Protein AF-A0A2S5KHC2-F1 (afdb_monomer)

Sequence (82 aa):
MIKLNFGSRTYPLSQEEAVYVAESLLSAVAGKKSTLPAFNSGRHGHISVLTEKPKPAKANRGEQSENFRSNPPQSDHVLTDC

Radius of gyration: 23.06 Å; Cα contacts (8 Å, |Δi|>4): 59; chains: 1; bounding box: 40×77×30 Å

Solvent-accessible surface area (backbone atoms only — not comparable to full-atom values): 5784 Å² total; per-residue (Å²): 134,50,73,50,75,60,90,95,44,73,44,78,31,56,71,67,56,46,50,52,51,53,55,38,49,53,32,37,74,69,72,41,78,54,83,69,72,71,44,77,37,97,84,77,41,79,47,75,75,84,69,80,70,84,73,76,92,75,82,95,77,93,75,82,84,79,85,73,71,98,68,79,84,79,83,78,83,76,87,74,93,128

Secondary structure (DSSP, 8-state):
-EEEEETTEEEEE-HHHHHHHHHHHHHHHTT----SPPEEETTTEEE---------S-------------------------

Foldseek 3Di:
DDWDDDPPDIDRDDPVRVVLVVLQVVCLVVVHARPDDWDADPVPGTHDDDRDDPDPPDDDDDDDPPPPDPDDPPDDPDDDDD

Mean predicted aligned error: 15.27 Å

pLDDT: mean 76.23, std 16.86, range [42.38, 94.75]

Structure (mmCIF, N/CA/C/O backbone):
data_AF-A0A2S5KHC2-F1
#
_entry.id   AF-A0A2S5KHC2-F1
#
loop_
_atom_site.group_PDB
_atom_site.id
_atom_site.type_symbol
_atom_site.label_atom_id
_atom_site.label_alt_id
_atom_site.label_comp_id
_atom_site.label_asym_id
_atom_site.label_entity_id
_atom_site.label_seq_id
_atom_site.pdbx_PDB_ins_code
_atom_site.Cartn_x
_atom_site.Cartn_y
_atom_site.Cartn_z
_atom_site.occupancy
_atom_site.B_iso_or_equiv
_atom_site.auth_seq_id
_atom_site.auth_comp_id
_atom_site.auth_asym_id
_atom_site.auth_atom_id
_atom_site.pdbx_PDB_model_num
ATOM 1 N N . MET A 1 1 ? -11.682 12.336 -7.010 1.00 76.12 1 MET A N 1
ATOM 2 C CA . MET A 1 1 ? -11.190 10.956 -7.223 1.00 76.12 1 MET A CA 1
ATOM 3 C C . MET A 1 1 ? -9.672 10.979 -7.179 1.00 76.12 1 MET A C 1
ATOM 5 O O . MET A 1 1 ? -9.077 11.701 -7.972 1.00 76.12 1 MET A O 1
ATOM 9 N N . ILE A 1 2 ? -9.064 10.268 -6.231 1.00 93.56 2 ILE A N 1
ATOM 10 C CA . ILE A 1 2 ? -7.605 10.247 -6.029 1.00 93.56 2 ILE A CA 1
ATOM 11 C C . ILE A 1 2 ? -7.008 9.176 -6.955 1.00 93.56 2 ILE A C 1
ATOM 13 O O . ILE A 1 2 ? -7.710 8.246 -7.344 1.00 93.56 2 ILE A O 1
ATOM 17 N N . LYS A 1 3 ? -5.748 9.308 -7.376 1.00 94.75 3 LYS A N 1
ATOM 18 C CA . LYS A 1 3 ? -5.064 8.312 -8.218 1.00 94.75 3 LYS A CA 1
ATOM 19 C C . LYS A 1 3 ? -3.664 8.044 -7.676 1.00 94.75 3 LYS A C 1
ATOM 21 O O . LYS A 1 3 ? -2.897 8.983 -7.492 1.00 94.75 3 LYS A O 1
ATOM 26 N N . LEU A 1 4 ? -3.339 6.773 -7.455 1.00 91.94 4 LEU A N 1
ATOM 27 C CA . LEU A 1 4 ? -2.006 6.297 -7.095 1.00 91.94 4 LEU A CA 1
ATOM 28 C C . LEU A 1 4 ? -1.336 5.702 -8.337 1.00 91.94 4 LEU A C 1
ATOM 30 O O . LEU A 1 4 ? -1.889 4.801 -8.964 1.00 91.94 4 LEU A O 1
ATOM 34 N N . ASN A 1 5 ? -0.159 6.206 -8.703 1.00 94.69 5 ASN A N 1
ATOM 35 C CA . ASN A 1 5 ? 0.551 5.786 -9.911 1.00 94.69 5 ASN A CA 1
ATOM 36 C C . ASN A 1 5 ? 1.820 5.005 -9.556 1.00 94.69 5 ASN A C 1
ATOM 38 O O . ASN A 1 5 ? 2.647 5.488 -8.787 1.00 94.69 5 ASN A O 1
ATOM 42 N N . PHE A 1 6 ? 1.996 3.835 -10.171 1.00 92.12 6 PHE A N 1
ATOM 43 C CA . PHE A 1 6 ? 3.212 3.026 -10.104 1.00 92.12 6 PHE A CA 1
ATOM 44 C C . PHE A 1 6 ? 3.674 2.675 -11.519 1.00 92.12 6 PHE A C 1
ATOM 46 O O . PHE A 1 6 ? 3.108 1.797 -12.176 1.00 92.12 6 PHE A O 1
ATOM 53 N N . GLY A 1 7 ? 4.706 3.373 -12.001 1.00 94.50 7 GLY A N 1
ATOM 54 C CA . GLY A 1 7 ? 5.170 3.244 -13.383 1.00 94.50 7 GLY A CA 1
ATOM 55 C C . GLY A 1 7 ? 4.053 3.585 -14.372 1.00 94.50 7 GLY A C 1
ATOM 56 O O . GLY A 1 7 ? 3.462 4.658 -14.294 1.00 94.50 7 GLY A O 1
ATOM 57 N N . SER A 1 8 ? 3.735 2.655 -15.275 1.00 94.62 8 SER A N 1
ATOM 58 C CA . SER A 1 8 ? 2.635 2.790 -16.241 1.00 94.62 8 SER A CA 1
ATOM 59 C C . SER A 1 8 ? 1.254 2.421 -15.685 1.00 94.62 8 SER A C 1
ATOM 61 O O . SER A 1 8 ? 0.262 2.510 -16.407 1.00 94.62 8 SER A O 1
ATOM 63 N N . ARG A 1 9 ? 1.162 1.984 -14.421 1.00 94.00 9 ARG A N 1
ATOM 64 C CA . ARG A 1 9 ? -0.102 1.573 -13.801 1.00 94.00 9 ARG A CA 1
ATOM 65 C C . ARG A 1 9 ? -0.680 2.695 -12.953 1.00 94.00 9 ARG A C 1
ATOM 67 O O . ARG A 1 9 ? 0.004 3.257 -12.102 1.00 94.00 9 ARG A O 1
ATOM 74 N N . THR A 1 10 ? -1.969 2.948 -13.137 1.00 94.56 10 THR A N 1
ATOM 75 C CA . THR A 1 10 ? -2.741 3.911 -12.353 1.00 94.56 10 THR A CA 1
ATOM 76 C C . THR A 1 10 ? -3.848 3.186 -11.605 1.00 94.56 10 THR A C 1
ATOM 78 O O . THR A 1 10 ? -4.686 2.526 -12.215 1.00 94.56 10 THR A O 1
ATOM 81 N N . TYR A 1 11 ? -3.877 3.357 -10.289 1.00 92.00 11 TYR A N 1
ATOM 8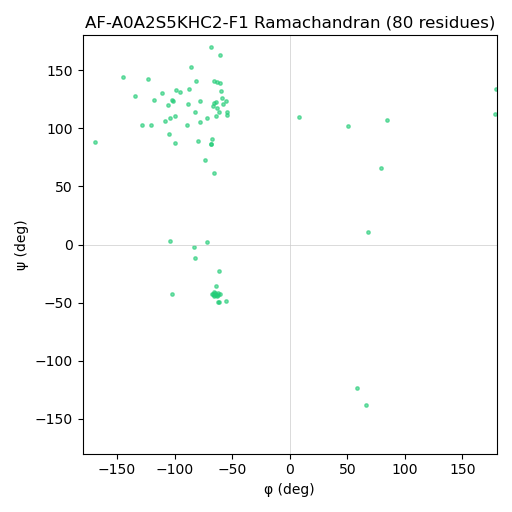2 C CA . TYR A 1 11 ? -4.900 2.832 -9.395 1.00 92.00 11 TYR A CA 1
ATOM 83 C C . TYR A 1 11 ? -5.759 4.010 -8.924 1.00 92.00 11 TYR A C 1
ATOM 85 O O . TYR A 1 11 ? -5.290 4.834 -8.135 1.00 92.00 11 TYR A O 1
ATOM 93 N N . PRO A 1 12 ? -6.998 4.168 -9.421 1.00 94.62 12 PRO A N 1
ATOM 94 C CA . PRO A 1 12 ? -7.900 5.167 -8.862 1.00 94.62 12 PRO A CA 1
ATOM 95 C C . PRO A 1 12 ? -8.171 4.781 -7.411 1.00 94.62 12 PRO A C 1
ATOM 97 O O . PRO A 1 12 ? -8.380 3.612 -7.159 1.00 94.62 12 PRO A O 1
ATOM 100 N N . LEU A 1 13 ? -8.228 5.697 -6.456 1.00 93.81 13 LEU A N 1
ATOM 101 C CA . LEU A 1 13 ? -8.544 5.430 -5.051 1.00 93.81 13 LEU A CA 1
ATOM 102 C C . LEU A 1 13 ? -9.749 6.284 -4.628 1.00 93.81 13 LEU A C 1
ATOM 104 O O . LEU A 1 13 ? -9.903 7.438 -5.053 1.00 93.81 13 LEU A O 1
ATOM 108 N N . SER A 1 14 ? -10.608 5.696 -3.802 1.00 93.75 14 SER A N 1
ATOM 109 C CA . SER A 1 14 ? -11.560 6.416 -2.958 1.00 93.75 14 SER A CA 1
ATOM 110 C C . SER A 1 14 ? -10.804 7.176 -1.870 1.00 93.75 14 SER A C 1
ATOM 112 O O . SER A 1 14 ? -9.589 7.021 -1.707 1.00 93.75 14 SER A O 1
ATOM 114 N N . GLN A 1 15 ? -11.510 8.041 -1.154 1.00 93.69 15 GLN A N 1
ATOM 115 C CA . GLN A 1 15 ? -10.892 8.836 -0.104 1.00 93.69 15 GLN A CA 1
ATOM 116 C C . GLN A 1 15 ? -10.397 7.942 1.037 1.00 93.69 15 GLN A C 1
ATOM 118 O O . GLN A 1 15 ? -9.273 8.109 1.499 1.00 93.69 15 GLN A O 1
ATOM 123 N N . GLU A 1 16 ? -11.189 6.946 1.419 1.00 92.31 16 GLU A N 1
ATOM 124 C CA . GLU A 1 16 ? -10.905 6.010 2.505 1.00 92.31 16 GLU A CA 1
ATOM 125 C C . GLU A 1 16 ? -9.690 5.138 2.173 1.00 92.31 16 GLU A C 1
ATOM 127 O O . GLU A 1 16 ? -8.780 4.991 2.986 1.00 92.31 16 GLU A O 1
ATOM 132 N N . GLU A 1 17 ? -9.623 4.627 0.940 1.00 92.81 17 GLU A N 1
ATOM 133 C CA . GLU A 1 17 ? -8.470 3.859 0.459 1.00 92.81 17 GLU A CA 1
ATOM 134 C C . GLU A 1 17 ? -7.194 4.700 0.443 1.00 92.81 17 GLU A C 1
ATOM 136 O O . GLU A 1 17 ? -6.125 4.218 0.816 1.00 92.81 17 GLU A O 1
ATOM 141 N N . ALA A 1 18 ? -7.290 5.957 0.004 1.00 93.75 18 ALA A N 1
ATOM 142 C CA . ALA A 1 18 ? -6.142 6.850 -0.055 1.00 93.75 18 ALA A CA 1
ATOM 143 C C . ALA A 1 18 ? -5.615 7.189 1.346 1.00 93.75 18 ALA A C 1
ATOM 145 O O . ALA A 1 18 ? -4.402 7.161 1.553 1.00 93.75 18 ALA A O 1
ATOM 146 N N . VAL A 1 19 ? -6.511 7.456 2.302 1.00 93.94 19 VAL A N 1
ATOM 147 C CA . VAL A 1 19 ? -6.152 7.691 3.710 1.00 93.94 19 VAL A CA 1
ATOM 148 C C . VAL A 1 19 ? -5.482 6.452 4.294 1.00 93.94 19 VAL A C 1
ATOM 150 O O . VAL A 1 19 ? -4.374 6.554 4.817 1.00 93.94 19 VAL A O 1
ATOM 153 N N . TYR A 1 20 ? -6.088 5.275 4.115 1.00 93.06 20 TYR A N 1
ATOM 154 C CA . TYR A 1 20 ? -5.527 4.017 4.603 1.00 93.06 20 TYR A CA 1
ATOM 155 C C . TYR A 1 20 ? -4.107 3.772 4.083 1.00 93.06 20 TYR A C 1
ATOM 157 O O . TYR A 1 20 ? -3.201 3.457 4.857 1.00 93.06 20 TYR A O 1
ATOM 165 N N . VAL A 1 21 ? -3.899 3.923 2.772 1.00 92.12 21 VAL A N 1
ATOM 166 C CA . VAL A 1 21 ? -2.589 3.718 2.143 1.00 92.12 21 VAL A CA 1
ATOM 167 C C . VAL A 1 21 ? -1.578 4.743 2.659 1.00 92.12 21 VAL A C 1
ATOM 169 O O . VAL A 1 21 ? -0.459 4.361 2.993 1.00 92.12 21 VAL A O 1
ATOM 172 N N . ALA A 1 22 ? -1.958 6.018 2.773 1.00 92.31 22 ALA A N 1
ATOM 173 C CA . ALA A 1 22 ? -1.070 7.073 3.256 1.00 92.31 22 ALA A CA 1
ATOM 174 C C . ALA A 1 22 ? -0.614 6.836 4.704 1.00 92.31 22 ALA A C 1
ATOM 176 O O . ALA A 1 22 ? 0.586 6.856 4.980 1.00 92.31 22 ALA A O 1
ATOM 177 N N . GLU A 1 23 ? -1.544 6.560 5.619 1.00 91.38 23 GLU A N 1
ATOM 178 C CA . GLU A 1 23 ? -1.237 6.316 7.034 1.00 91.38 23 GLU A CA 1
ATOM 179 C C . GLU A 1 23 ? -0.428 5.033 7.238 1.00 91.38 23 GLU A C 1
ATOM 181 O O . GLU A 1 23 ? 0.532 5.004 8.019 1.00 91.38 23 GLU A O 1
ATOM 186 N N . SER A 1 24 ? -0.785 3.977 6.503 1.00 89.94 24 SER A N 1
ATOM 187 C CA . SER A 1 24 ? -0.094 2.690 6.569 1.00 89.94 24 SER A CA 1
ATOM 188 C C . SER A 1 24 ? 1.343 2.806 6.058 1.00 89.94 24 SER A C 1
ATOM 190 O O . SER A 1 24 ? 2.267 2.300 6.698 1.00 89.94 24 SER A O 1
ATOM 192 N N . LEU A 1 25 ? 1.561 3.517 4.945 1.00 90.50 25 LEU A N 1
ATOM 193 C CA . LEU A 1 25 ? 2.900 3.775 4.4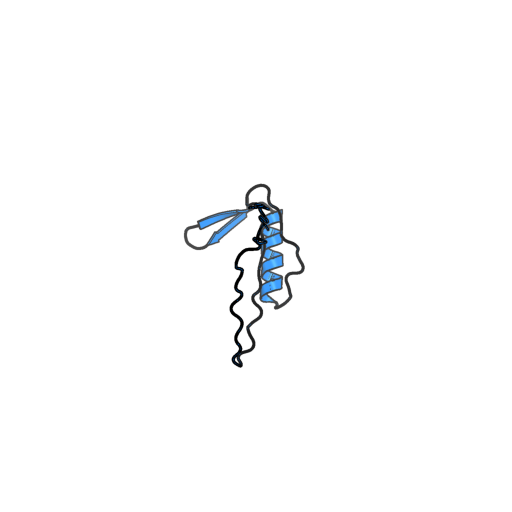08 1.00 90.50 25 LEU A CA 1
ATOM 194 C C . LEU A 1 25 ? 3.716 4.690 5.322 1.00 90.50 25 LEU A C 1
ATOM 196 O O . LEU A 1 25 ? 4.885 4.404 5.572 1.00 90.50 25 LEU A O 1
ATOM 200 N N . LEU A 1 26 ? 3.117 5.752 5.867 1.00 90.81 26 LEU A N 1
ATOM 201 C CA . LEU A 1 26 ? 3.801 6.647 6.804 1.00 90.81 26 LEU A CA 1
ATOM 202 C C . LEU A 1 26 ? 4.263 5.890 8.057 1.00 90.81 26 LEU A C 1
ATOM 204 O O . LEU A 1 26 ? 5.400 6.052 8.504 1.00 90.81 26 LEU A O 1
ATOM 208 N N . SER A 1 27 ? 3.408 5.013 8.587 1.00 86.88 27 SER A N 1
ATOM 209 C CA . SER A 1 27 ? 3.743 4.139 9.716 1.00 86.88 27 SER A CA 1
ATOM 210 C C . SER A 1 27 ? 4.888 3.184 9.378 1.00 86.88 27 SER A C 1
ATOM 212 O O . SER A 1 27 ? 5.815 3.034 10.178 1.00 86.88 27 SER A O 1
ATOM 214 N N . ALA A 1 28 ? 4.860 2.591 8.180 1.00 85.19 28 ALA A N 1
ATOM 215 C CA . ALA A 1 28 ? 5.912 1.700 7.699 1.00 85.19 28 ALA A CA 1
ATOM 216 C C . ALA A 1 28 ? 7.265 2.417 7.558 1.00 85.19 28 ALA A C 1
ATOM 218 O O . ALA A 1 28 ? 8.279 1.891 8.014 1.00 85.19 28 ALA A O 1
ATOM 219 N N . VAL A 1 29 ? 7.280 3.633 6.999 1.00 85.88 29 VAL A N 1
ATOM 220 C CA . 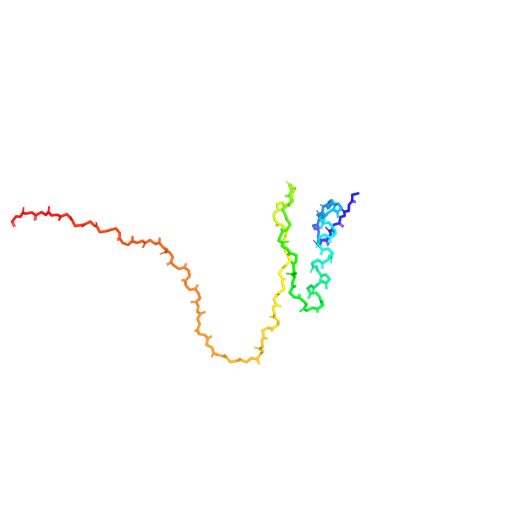VAL A 1 29 ? 8.491 4.466 6.867 1.00 85.88 29 VAL A CA 1
ATOM 221 C C . VAL A 1 29 ? 9.048 4.863 8.234 1.00 85.88 29 VAL A C 1
ATOM 223 O O . VAL A 1 29 ? 10.261 4.878 8.424 1.00 85.88 29 VAL A O 1
ATOM 226 N N . ALA A 1 30 ? 8.183 5.115 9.218 1.00 85.69 30 ALA A N 1
ATOM 227 C CA . ALA A 1 30 ? 8.593 5.406 10.590 1.00 85.69 30 ALA A CA 1
ATOM 228 C C . ALA A 1 30 ? 9.149 4.180 11.350 1.00 85.69 30 ALA A C 1
ATOM 230 O O . ALA A 1 30 ? 9.435 4.284 12.544 1.00 85.69 30 ALA A O 1
ATOM 231 N N . GLY A 1 31 ? 9.254 3.007 10.710 1.00 77.88 31 GLY A N 1
ATOM 232 C CA . GLY A 1 31 ? 9.701 1.762 11.343 1.00 77.88 31 GLY A CA 1
ATOM 233 C C . GLY A 1 31 ? 8.716 1.214 12.379 1.00 77.88 31 GLY A C 1
ATOM 234 O O . GLY A 1 31 ? 9.041 0.287 13.125 1.00 77.88 31 GLY A O 1
ATOM 235 N N . LYS A 1 32 ? 7.504 1.773 12.440 1.00 75.81 32 LYS A N 1
ATOM 236 C CA . LYS A 1 32 ? 6.434 1.279 13.301 1.00 75.81 32 LYS A CA 1
ATOM 237 C C . LYS A 1 32 ? 5.772 0.106 12.590 1.00 75.81 32 LYS A C 1
ATOM 239 O O . LYS A 1 32 ? 5.583 0.116 11.374 1.00 75.81 32 LYS A O 1
ATOM 244 N N . LYS A 1 33 ? 5.410 -0.931 13.348 1.00 69.31 33 LYS A N 1
ATOM 245 C CA . LYS A 1 33 ? 4.560 -1.994 12.805 1.00 69.31 33 LYS A CA 1
ATOM 246 C C . LYS A 1 33 ? 3.264 -1.323 12.355 1.00 69.31 33 LYS A C 1
ATOM 248 O O . LYS A 1 33 ? 2.681 -0.603 13.162 1.00 69.31 33 LYS A O 1
ATOM 253 N N . SER A 1 34 ? 2.852 -1.524 11.100 1.00 65.00 34 SER A N 1
ATOM 254 C CA . SER A 1 34 ? 1.551 -1.029 10.648 1.00 65.00 34 SER A CA 1
ATOM 255 C C . SER A 1 34 ? 0.492 -1.579 11.603 1.00 65.00 34 SER A C 1
ATOM 257 O O . SER A 1 34 ? 0.311 -2.793 11.707 1.00 65.00 34 SER A O 1
ATOM 259 N N . THR A 1 35 ? -0.108 -0.694 12.397 1.00 65.88 35 THR A N 1
ATOM 260 C CA . THR A 1 35 ? -1.153 -1.041 13.369 1.00 65.88 35 THR A CA 1
ATOM 261 C C . THR A 1 35 ? -2.513 -1.136 12.704 1.00 65.88 35 THR A C 1
ATOM 263 O O . THR A 1 35 ? -3.464 -1.608 13.320 1.00 65.88 35 THR A O 1
ATOM 266 N N . LEU A 1 36 ? -2.612 -0.672 11.458 1.00 77.00 36 LEU A N 1
ATOM 267 C CA . LEU A 1 36 ? -3.847 -0.683 10.713 1.00 77.00 36 LEU A CA 1
ATOM 268 C C . LEU A 1 36 ? -4.096 -2.104 10.183 1.00 77.00 36 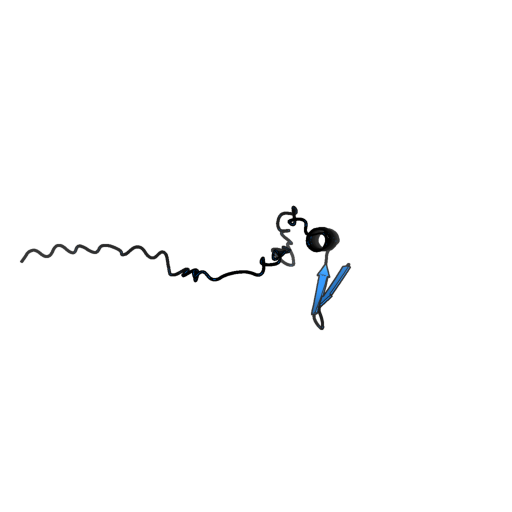LEU A C 1
ATOM 270 O O . LEU A 1 36 ? -3.235 -2.653 9.482 1.00 77.00 36 LEU A O 1
ATOM 274 N N . PRO A 1 37 ? -5.248 -2.721 10.511 1.00 83.44 37 PRO A N 1
ATOM 275 C CA . PRO A 1 37 ? -5.642 -3.987 9.909 1.00 83.44 37 PRO A CA 1
ATOM 276 C C . PRO A 1 37 ? -5.782 -3.797 8.403 1.00 83.44 37 PRO A C 1
ATOM 278 O O . PRO A 1 37 ? -5.863 -2.676 7.907 1.00 83.44 37 PRO A O 1
ATOM 281 N N . ALA A 1 38 ? -5.799 -4.883 7.650 1.00 87.38 38 ALA A N 1
ATOM 282 C CA . ALA A 1 38 ? -5.993 -4.761 6.220 1.00 87.38 38 ALA A CA 1
ATOM 2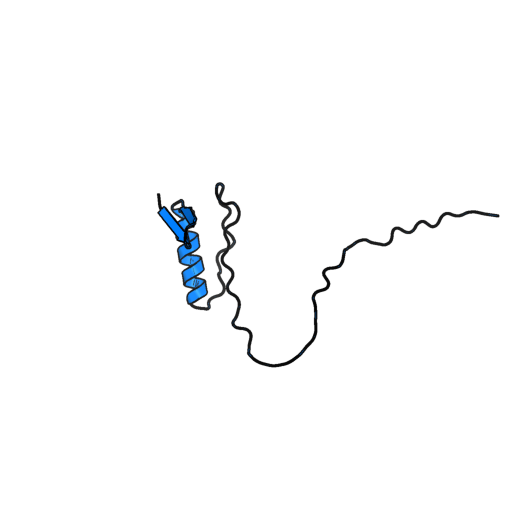83 C C . ALA A 1 38 ? -7.342 -4.115 5.875 1.00 87.38 38 ALA A C 1
ATOM 285 O O . ALA A 1 38 ? -8.371 -4.412 6.486 1.00 87.38 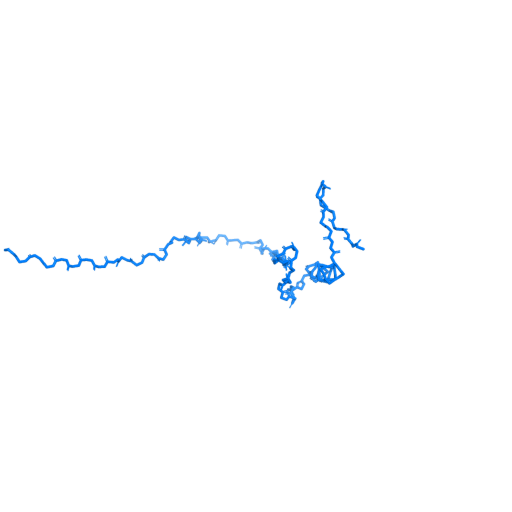38 ALA A O 1
ATOM 286 N N . PHE A 1 39 ? -7.321 -3.233 4.883 1.00 89.31 39 PHE A N 1
ATOM 287 C CA . PHE A 1 39 ? -8.501 -2.528 4.420 1.00 89.31 39 PHE A CA 1
ATOM 288 C C . PHE A 1 39 ? -9.199 -3.348 3.341 1.00 89.31 39 PHE A C 1
ATOM 290 O O . PHE A 1 39 ? -8.614 -3.644 2.299 1.00 89.31 39 PHE A O 1
ATOM 297 N N . ASN A 1 40 ? -10.457 -3.710 3.576 1.00 91.44 40 ASN A N 1
ATOM 298 C CA . ASN A 1 40 ? -11.259 -4.398 2.575 1.00 91.44 40 ASN A CA 1
ATOM 299 C C . ASN A 1 40 ? -11.994 -3.369 1.711 1.00 91.44 40 ASN A C 1
ATOM 301 O O . ASN A 1 40 ? -12.984 -2.770 2.127 1.00 91.44 40 ASN A O 1
ATOM 305 N N . SER A 1 41 ? -11.476 -3.150 0.511 1.00 88.00 41 SER A N 1
ATOM 306 C CA . SER A 1 41 ? -12.113 -2.340 -0.511 1.00 88.00 41 SER A CA 1
ATOM 307 C C . SER A 1 41 ? -13.068 -3.180 -1.348 1.00 88.00 41 SER A C 1
ATOM 309 O O . SER A 1 41 ? -12.683 -4.206 -1.904 1.00 88.00 41 SER A O 1
ATOM 311 N N . GLY A 1 42 ? -14.277 -2.668 -1.582 1.00 87.56 42 GLY A N 1
ATOM 312 C CA . GLY A 1 42 ? -15.185 -3.267 -2.563 1.00 87.56 42 GLY A CA 1
ATOM 313 C C . GLY A 1 42 ? -14.633 -3.270 -3.997 1.00 87.56 42 GLY A C 1
ATOM 314 O O . GLY A 1 42 ? -15.053 -4.087 -4.808 1.00 87.56 42 GLY A O 1
ATOM 315 N N . ARG A 1 43 ? -13.683 -2.381 -4.323 1.00 88.31 43 ARG A N 1
ATOM 316 C CA . ARG A 1 43 ? -13.146 -2.210 -5.683 1.00 88.31 43 ARG A CA 1
ATOM 317 C C . ARG A 1 43 ? -11.785 -2.857 -5.899 1.00 88.31 43 ARG A C 1
ATOM 319 O O . ARG A 1 43 ? -11.561 -3.437 -6.955 1.00 88.31 43 ARG A O 1
ATOM 326 N N . HIS A 1 44 ? -10.871 -2.729 -4.942 1.00 88.94 44 HIS A N 1
ATOM 327 C CA . HIS A 1 44 ? -9.522 -3.302 -5.051 1.00 88.94 44 HIS A CA 1
ATOM 328 C C . HIS A 1 44 ? -9.336 -4.561 -4.208 1.00 88.94 44 HIS A C 1
ATOM 330 O O . HIS A 1 44 ? -8.233 -5.101 -4.160 1.00 88.94 44 HIS A O 1
ATOM 336 N N . GLY A 1 45 ? -10.392 -5.026 -3.538 1.00 90.12 45 GLY A N 1
ATOM 337 C CA . GLY A 1 45 ? -10.303 -6.130 -2.597 1.00 90.12 45 GLY A CA 1
ATOM 338 C C . GLY A 1 45 ? -9.458 -5.752 -1.384 1.00 90.12 45 GLY A C 1
ATOM 339 O O . GLY A 1 45 ? -9.560 -4.656 -0.838 1.00 90.12 45 GLY A O 1
ATOM 340 N N . HIS A 1 46 ? -8.610 -6.673 -0.950 1.00 91.31 46 HIS A N 1
ATOM 341 C CA . HIS A 1 46 ? -7.834 -6.522 0.271 1.00 91.31 46 HIS A CA 1
ATOM 342 C C . HIS A 1 46 ? -6.567 -5.682 0.046 1.00 91.31 46 HIS A C 1
ATOM 344 O O . HIS A 1 46 ? -5.641 -6.103 -0.647 1.00 91.31 46 HIS A O 1
ATOM 350 N N . ILE A 1 47 ? -6.507 -4.506 0.668 1.00 90.69 47 ILE A N 1
ATOM 351 C CA . ILE A 1 47 ? -5.355 -3.603 0.646 1.00 90.69 47 ILE A CA 1
ATOM 352 C C . ILE A 1 47 ? -4.609 -3.746 1.975 1.00 90.69 47 ILE A C 1
ATOM 354 O O . ILE A 1 47 ? -5.180 -3.558 3.046 1.00 90.69 47 ILE A O 1
ATOM 358 N N . SER A 1 48 ? -3.317 -4.060 1.918 1.00 89.19 48 SER A N 1
ATOM 359 C CA . SER A 1 48 ? -2.462 -4.182 3.102 1.00 89.19 48 SER A CA 1
ATOM 360 C C . SER A 1 48 ? -1.049 -3.697 2.804 1.00 89.19 48 SER A C 1
ATOM 362 O O . SER A 1 48 ? -0.529 -3.945 1.717 1.00 89.19 48 SER A O 1
ATOM 364 N N . VAL A 1 49 ? -0.409 -3.061 3.785 1.00 85.69 49 VAL A N 1
ATOM 365 C CA . VAL A 1 49 ? 0.998 -2.647 3.707 1.00 85.69 49 VAL A CA 1
ATOM 366 C C . VAL A 1 49 ? 1.836 -3.572 4.584 1.00 85.69 49 VAL A C 1
ATOM 368 O O . VAL A 1 49 ? 1.615 -3.650 5.793 1.00 85.69 49 VAL A O 1
ATOM 371 N N . LEU A 1 50 ? 2.798 -4.271 3.977 1.00 80.94 50 LEU A N 1
ATOM 372 C CA . LEU A 1 50 ? 3.800 -5.049 4.703 1.00 80.94 50 LEU A CA 1
ATOM 373 C C . LEU A 1 50 ? 5.071 -4.221 4.889 1.00 80.94 50 LEU A C 1
ATOM 375 O O . LEU A 1 50 ? 5.625 -3.691 3.929 1.00 80.94 50 LEU A O 1
ATOM 379 N N . THR A 1 51 ? 5.565 -4.191 6.122 1.00 76.88 51 THR A N 1
ATOM 380 C CA . THR A 1 51 ? 6.906 -3.702 6.439 1.00 76.88 51 THR A CA 1
ATOM 381 C C . THR A 1 51 ? 7.787 -4.915 6.699 1.00 76.88 51 THR A C 1
ATOM 383 O O . THR A 1 51 ? 7.633 -5.582 7.727 1.00 76.88 51 THR A O 1
ATOM 386 N N . GLU A 1 52 ? 8.709 -5.227 5.790 1.00 70.19 52 GLU A N 1
ATOM 387 C CA . GLU A 1 52 ? 9.776 -6.170 6.117 1.00 70.19 52 GLU A CA 1
ATOM 388 C C . GLU A 1 52 ? 10.649 -5.529 7.197 1.00 70.19 52 GLU A C 1
ATOM 390 O O . GLU A 1 52 ? 11.185 -4.433 7.020 1.00 70.19 52 GLU A O 1
ATOM 395 N N . LYS A 1 53 ? 10.775 -6.187 8.355 1.00 66.56 53 LYS A N 1
ATOM 396 C CA . LYS A 1 53 ? 11.792 -5.777 9.324 1.00 66.56 53 LYS A CA 1
ATOM 397 C C . LYS A 1 53 ? 13.146 -5.904 8.621 1.00 66.56 53 LYS A C 1
ATOM 399 O O . LYS A 1 53 ? 13.383 -6.967 8.042 1.00 66.56 53 LYS A O 1
ATOM 404 N N . PRO A 1 54 ? 14.039 -4.899 8.683 1.00 57.22 54 PRO A N 1
ATOM 405 C CA . PRO A 1 54 ? 15.396 -5.080 8.196 1.00 57.22 54 PRO A CA 1
ATOM 406 C C . PRO A 1 54 ? 15.974 -6.304 8.906 1.00 57.22 54 PRO A C 1
ATOM 408 O O . PRO A 1 54 ? 16.078 -6.338 10.135 1.00 57.22 54 PRO A O 1
ATOM 411 N N . LYS A 1 55 ? 16.236 -7.358 8.128 1.00 56.75 55 LYS A N 1
ATOM 412 C CA . LYS A 1 55 ? 16.789 -8.615 8.625 1.00 56.75 55 LYS A CA 1
ATOM 413 C C . LYS A 1 55 ? 18.088 -8.246 9.348 1.00 56.75 55 LYS A C 1
ATOM 415 O O . LYS A 1 55 ? 18.927 -7.592 8.724 1.00 56.75 55 LYS A O 1
ATOM 420 N N . PRO A 1 56 ? 18.281 -8.592 10.634 1.00 48.03 56 PRO A N 1
ATOM 421 C CA . PRO A 1 56 ? 19.574 -8.370 11.254 1.00 48.03 56 PRO A CA 1
ATOM 422 C C . PRO A 1 56 ? 20.596 -9.139 10.419 1.00 48.03 56 PRO A C 1
ATOM 424 O O . PRO A 1 56 ? 20.465 -10.346 10.207 1.00 48.03 56 PRO A O 1
ATOM 427 N N . ALA A 1 57 ? 21.581 -8.430 9.876 1.00 59.62 57 ALA A N 1
ATOM 428 C CA . ALA A 1 57 ? 22.681 -9.059 9.176 1.00 59.62 57 ALA A CA 1
ATOM 429 C C . ALA A 1 57 ? 23.502 -9.840 10.209 1.00 59.62 57 ALA A C 1
ATOM 431 O O . ALA A 1 57 ? 24.378 -9.255 10.842 1.00 59.62 57 ALA A O 1
ATOM 432 N N . LYS A 1 58 ? 23.175 -11.127 10.419 1.00 51.25 58 LYS A N 1
ATOM 433 C CA . LYS A 1 58 ? 24.122 -12.211 10.740 1.00 51.25 58 LYS A CA 1
ATOM 434 C C . LYS A 1 58 ? 23.459 -13.586 10.939 1.00 51.25 58 LYS A C 1
ATOM 436 O O . LYS A 1 58 ? 22.541 -13.741 11.731 1.00 51.25 58 LYS A O 1
ATOM 441 N N . ALA A 1 59 ? 24.114 -14.558 10.294 1.00 42.38 59 ALA A N 1
ATOM 442 C CA . ALA A 1 59 ? 24.318 -15.961 10.671 1.00 42.38 59 ALA A CA 1
ATOM 443 C C . ALA A 1 59 ? 23.241 -17.021 10.337 1.00 42.38 59 ALA A C 1
ATOM 445 O O . ALA A 1 59 ? 22.216 -17.143 10.990 1.00 42.38 59 ALA A O 1
ATOM 446 N N . ASN A 1 60 ? 23.586 -17.847 9.339 1.00 49.81 60 ASN A N 1
ATOM 447 C CA . ASN A 1 60 ? 23.316 -19.286 9.192 1.00 49.81 60 ASN A CA 1
ATOM 448 C C . ASN A 1 60 ? 22.367 -19.973 10.202 1.00 49.81 60 ASN A C 1
ATOM 450 O O . ASN A 1 60 ? 22.767 -20.294 11.323 1.00 49.81 60 ASN A O 1
ATOM 454 N N . ARG A 1 61 ? 21.182 -20.343 9.705 1.00 45.75 61 ARG A N 1
ATOM 455 C CA . ARG A 1 61 ? 20.431 -21.607 9.902 1.00 45.75 61 ARG A CA 1
ATOM 456 C C . ARG A 1 61 ? 19.132 -21.415 9.108 1.00 45.75 61 ARG A C 1
ATOM 458 O O . ARG A 1 61 ? 18.438 -20.433 9.315 1.00 45.75 61 ARG A O 1
ATOM 465 N N . GLY A 1 62 ? 18.880 -22.135 8.021 1.00 48.97 62 GLY A N 1
ATOM 466 C CA . GLY A 1 62 ? 18.652 -23.572 8.046 1.00 48.97 62 GLY A CA 1
ATOM 467 C C . GLY A 1 62 ? 17.216 -23.822 8.496 1.00 48.97 62 GLY A C 1
ATOM 468 O O . GLY A 1 62 ? 17.043 -24.304 9.598 1.00 48.97 62 GLY A O 1
ATOM 469 N N . GLU A 1 63 ? 16.232 -23.409 7.692 1.00 43.97 63 GLU A N 1
ATOM 470 C CA . GLU A 1 63 ? 14.831 -23.850 7.772 1.00 43.97 63 GLU A CA 1
ATOM 471 C C . GLU A 1 63 ? 14.115 -23.350 6.508 1.00 43.97 63 GLU A C 1
ATOM 473 O O . GLU A 1 63 ? 13.618 -22.227 6.419 1.00 43.97 63 GLU A O 1
ATOM 478 N N . GLN A 1 64 ? 14.171 -24.178 5.462 1.00 43.59 64 GLN A N 1
ATOM 479 C CA . GLN A 1 64 ? 13.225 -24.094 4.359 1.00 43.59 64 GLN A CA 1
ATOM 480 C C . GLN A 1 64 ? 11.861 -24.479 4.926 1.00 43.59 64 GLN A C 1
ATOM 482 O O . GLN A 1 64 ? 11.683 -25.580 5.440 1.00 43.59 64 GLN A O 1
ATOM 487 N N . SER A 1 65 ? 10.907 -23.556 4.860 1.00 48.78 65 SER A N 1
ATOM 488 C CA . SER A 1 65 ? 9.508 -23.830 5.148 1.00 48.78 65 SER A CA 1
ATOM 489 C C . SER A 1 65 ? 8.939 -24.731 4.051 1.00 48.78 65 SER A C 1
ATOM 491 O O . SER A 1 65 ? 8.368 -24.270 3.061 1.00 48.78 65 SER A O 1
ATOM 493 N N . GLU A 1 66 ? 9.100 -26.040 4.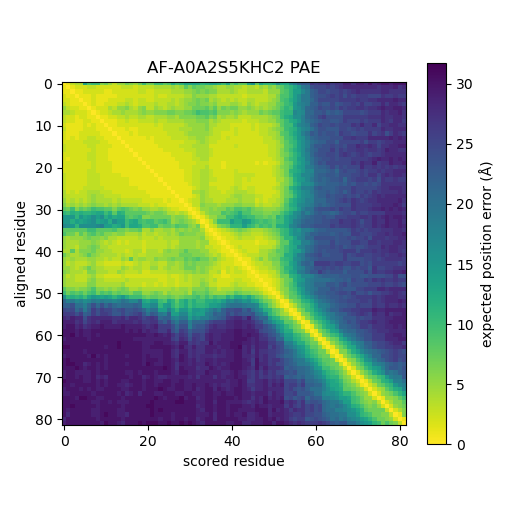224 1.00 48.78 66 GLU A N 1
ATOM 494 C CA . GLU A 1 66 ? 8.343 -27.036 3.477 1.00 48.78 66 GLU A CA 1
ATOM 495 C C . GLU A 1 66 ? 6.875 -26.973 3.910 1.00 48.78 66 GLU A C 1
ATOM 497 O O . GLU A 1 66 ? 6.410 -27.695 4.785 1.00 48.78 66 GLU A O 1
ATOM 502 N N . ASN A 1 67 ? 6.109 -26.094 3.267 1.00 56.75 67 ASN A N 1
ATOM 503 C CA . ASN A 1 67 ? 4.661 -26.249 3.198 1.00 56.75 67 ASN A CA 1
ATOM 504 C C . ASN A 1 67 ? 4.346 -27.389 2.218 1.00 56.75 67 ASN A C 1
ATOM 506 O O . ASN A 1 67 ? 3.897 -27.151 1.097 1.00 56.75 67 ASN A O 1
ATOM 510 N N . PHE A 1 68 ? 4.597 -28.632 2.627 1.00 53.03 68 PHE A N 1
ATOM 511 C CA . PHE A 1 68 ? 4.149 -29.815 1.901 1.00 53.03 68 PHE A CA 1
ATOM 512 C C . PHE A 1 68 ? 2.965 -30.463 2.624 1.00 53.03 68 PHE A C 1
ATOM 514 O O . PHE A 1 68 ? 3.108 -31.261 3.538 1.00 53.03 68 PHE A O 1
ATOM 521 N N . ARG A 1 69 ? 1.778 -30.073 2.140 1.00 57.38 69 ARG A N 1
ATOM 522 C CA . ARG A 1 69 ? 0.538 -30.859 2.026 1.00 57.38 69 ARG A CA 1
ATOM 523 C C . ARG A 1 69 ? 0.075 -31.600 3.287 1.00 57.38 69 ARG A C 1
ATOM 525 O O . ARG A 1 69 ? 0.464 -32.730 3.553 1.00 57.38 69 ARG A O 1
ATOM 532 N N . SER A 1 70 ? -0.917 -31.010 3.948 1.00 60.56 70 SER A N 1
ATOM 533 C CA . SER A 1 70 ? -1.818 -31.652 4.910 1.00 60.56 70 SER A CA 1
ATOM 534 C C . SER A 1 70 ? -2.724 -32.708 4.248 1.00 60.56 70 SER A C 1
ATOM 536 O O . SER A 1 70 ? -3.942 -32.565 4.258 1.00 60.56 70 SER A O 1
ATOM 538 N N . ASN A 1 71 ? -2.156 -33.760 3.657 1.00 60.94 71 ASN A N 1
ATOM 539 C CA . ASN A 1 71 ? -2.919 -34.967 3.339 1.00 60.94 71 ASN A CA 1
ATOM 540 C C . ASN A 1 71 ? -2.633 -36.011 4.425 1.00 60.94 71 ASN A C 1
ATOM 542 O O . ASN A 1 71 ? -1.511 -36.516 4.478 1.00 60.94 71 ASN A O 1
ATOM 546 N N . PRO A 1 72 ? -3.597 -36.350 5.296 1.00 67.19 72 PRO A N 1
ATOM 547 C CA . PRO A 1 72 ? -3.443 -37.518 6.149 1.00 67.19 72 PRO A CA 1
ATOM 548 C C . PRO A 1 72 ? -3.424 -38.781 5.267 1.00 67.19 72 PRO A C 1
ATOM 550 O O . PRO A 1 72 ? -4.188 -38.849 4.300 1.00 67.19 72 PRO A O 1
ATOM 553 N N . PRO A 1 73 ? -2.580 -39.788 5.557 1.00 65.38 73 PRO A N 1
ATOM 554 C CA . PRO A 1 73 ? -2.708 -41.086 4.913 1.00 65.38 73 PRO A CA 1
ATOM 555 C C . PRO A 1 73 ? -4.054 -41.686 5.335 1.00 65.38 73 PRO A C 1
ATOM 557 O O . PRO A 1 73 ? -4.255 -42.012 6.504 1.00 65.38 73 PRO A O 1
ATOM 560 N N . GLN A 1 74 ? -5.001 -41.782 4.399 1.00 64.94 74 GLN A N 1
ATOM 561 C CA . GLN A 1 74 ? -6.207 -42.573 4.615 1.00 64.94 74 GLN A CA 1
ATOM 562 C C . GLN A 1 74 ? -5.778 -44.030 4.797 1.00 64.94 74 GLN A C 1
ATOM 564 O O . GLN A 1 74 ? -5.165 -44.623 3.911 1.00 64.94 74 GLN A O 1
ATOM 569 N N . SER A 1 75 ? -6.053 -44.580 5.978 1.00 64.62 75 SER A N 1
ATOM 570 C CA . SER A 1 75 ? -5.890 -45.999 6.246 1.00 64.62 75 SER A CA 1
ATOM 571 C C . SER A 1 75 ? -6.977 -46.772 5.502 1.00 64.62 75 SER A C 1
ATOM 573 O O . SER A 1 75 ? -8.132 -46.744 5.922 1.00 64.62 75 SER A O 1
ATOM 575 N N . ASP A 1 76 ? -6.607 -47.500 4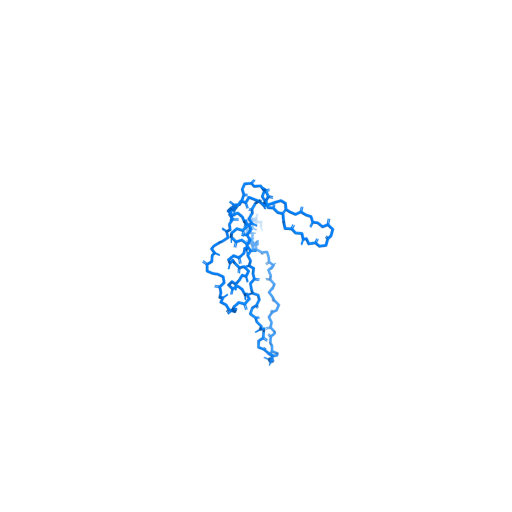.456 1.00 63.91 76 ASP A N 1
ATOM 576 C CA . ASP A 1 76 ? -7.424 -48.602 3.953 1.00 63.91 76 ASP A CA 1
ATOM 577 C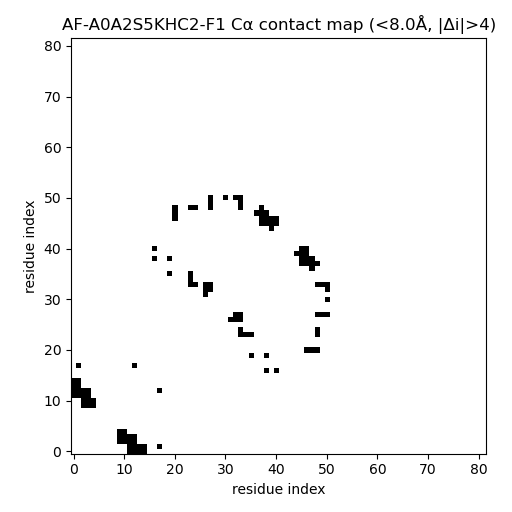 C . ASP A 1 76 ? -6.841 -49.911 4.486 1.00 63.91 76 ASP A C 1
ATOM 579 O O . ASP A 1 76 ? -6.000 -50.559 3.864 1.00 63.91 76 ASP A O 1
ATOM 583 N N . HIS A 1 77 ? -7.281 -50.300 5.685 1.00 63.53 77 HIS A N 1
ATOM 584 C CA . HIS A 1 77 ? -7.189 -51.690 6.118 1.00 63.53 77 HIS A CA 1
ATOM 585 C C . HIS A 1 77 ? -8.346 -52.447 5.459 1.00 63.53 77 HIS A C 1
ATOM 587 O O . HIS A 1 77 ? -9.442 -52.539 6.008 1.00 63.53 77 HIS A O 1
ATOM 593 N N . VAL A 1 78 ? -8.113 -52.977 4.259 1.00 66.75 78 VAL A N 1
ATOM 594 C CA . VAL A 1 78 ? -8.987 -54.006 3.690 1.00 66.75 78 VAL A CA 1
ATOM 595 C C . VAL A 1 78 ? -8.617 -55.323 4.366 1.00 66.75 78 VAL A C 1
ATOM 597 O O . VAL A 1 78 ? -7.562 -55.898 4.104 1.00 66.75 78 VAL A O 1
ATOM 600 N N . LEU A 1 79 ? -9.477 -55.781 5.276 1.00 67.12 79 LEU A N 1
ATOM 601 C CA . LEU A 1 79 ? -9.487 -57.166 5.732 1.00 67.12 79 LEU A CA 1
ATOM 602 C C . LEU A 1 79 ? -9.781 -58.042 4.515 1.00 67.12 79 LEU A C 1
ATOM 604 O O . LEU A 1 79 ? -10.870 -57.969 3.950 1.00 67.12 79 LEU A O 1
ATOM 608 N N . THR A 1 80 ? -8.811 -58.851 4.103 1.00 59.62 80 THR A N 1
ATOM 609 C CA . THR A 1 80 ? -9.110 -60.017 3.273 1.00 59.62 80 THR A CA 1
ATOM 610 C C . THR A 1 80 ? -8.622 -61.234 4.040 1.00 59.62 80 THR A C 1
ATOM 612 O O . THR A 1 80 ? -7.420 -61.463 4.144 1.00 59.62 80 THR A O 1
ATOM 615 N N . ASP A 1 81 ? -9.577 -61.943 4.637 1.00 56.12 81 ASP A N 1
ATOM 616 C CA . ASP A 1 81 ? -9.420 -63.315 5.106 1.00 56.12 81 ASP A CA 1
ATOM 617 C C . ASP A 1 81 ? -9.160 -64.223 3.895 1.00 56.12 81 ASP A C 1
ATOM 619 O O . ASP A 1 81 ? -9.991 -64.252 2.986 1.00 56.12 81 ASP A O 1
ATOM 623 N N . CYS A 1 82 ? -8.036 -64.946 3.901 1.00 55.69 82 CYS A N 1
ATOM 624 C CA . CYS A 1 82 ? -7.771 -66.150 3.103 1.00 55.69 82 CYS A CA 1
ATOM 625 C C . CYS A 1 82 ? -6.707 -66.999 3.811 1.00 55.69 82 CYS A C 1
ATOM 627 O O . CYS A 1 82 ? -5.558 -66.513 3.930 1.00 55.69 82 CYS A O 1
#